Protein AF-A0A2D6BIZ9-F1 (afdb_monomer_lite)

Secondary structure (DSSP, 8-state):
--TTHHHHHHHHHHHHHHHHHT-GGG-HHHHHHHHHHHHHHHHHHHHHTS-TTSS-HHHHHHHHHHHHHHHHHHHHHHHHHHHHHHHHHHTT-

Structure (mmCIF, N/CA/C/O backbone):
data_AF-A0A2D6BIZ9-F1
#
_entry.id   AF-A0A2D6BIZ9-F1
#
loop_
_atom_site.group_PDB
_atom_site.id
_atom_site.type_symbol
_atom_site.label_atom_id
_atom_site.label_alt_id
_atom_site.label_comp_id
_atom_site.label_asym_id
_atom_site.label_entity_id
_atom_site.label_seq_id
_atom_site.pdbx_PDB_ins_code
_atom_site.Cartn_x
_atom_site.Cartn_y
_atom_site.Cartn_z
_atom_site.occupancy
_atom_site.B_iso_or_equiv
_atom_site.auth_seq_id
_atom_site.auth_comp_id
_atom_site.auth_asym_id
_atom_site.auth_atom_id
_atom_site.pdbx_PDB_model_num
ATOM 1 N N . MET A 1 1 ? 16.176 -8.710 -11.150 1.00 49.34 1 MET A N 1
ATOM 2 C CA . MET A 1 1 ? 15.475 -8.921 -9.858 1.00 49.34 1 MET A CA 1
ATOM 3 C C . MET A 1 1 ? 14.862 -7.635 -9.299 1.00 49.34 1 MET A C 1
ATOM 5 O O . MET A 1 1 ? 14.012 -7.737 -8.427 1.00 49.34 1 MET A O 1
ATOM 9 N N . GLU A 1 2 ? 15.221 -6.451 -9.808 1.00 56.28 2 GLU A N 1
ATOM 10 C CA . GLU A 1 2 ? 14.651 -5.164 -9.363 1.00 56.28 2 GLU A CA 1
ATOM 11 C C . GLU A 1 2 ? 13.232 -4.902 -9.901 1.00 56.28 2 GLU A C 1
ATOM 13 O O . GLU A 1 2 ? 12.429 -4.283 -9.211 1.00 56.28 2 GLU A O 1
ATOM 18 N N . ALA A 1 3 ? 12.902 -5.474 -11.065 1.00 61.06 3 ALA A N 1
ATOM 19 C CA . ALA A 1 3 ? 11.604 -5.354 -11.738 1.00 61.06 3 ALA A CA 1
ATOM 20 C C . ALA A 1 3 ? 10.396 -5.675 -10.839 1.00 61.06 3 ALA A C 1
ATOM 22 O O . ALA A 1 3 ? 9.406 -4.969 -10.858 1.00 61.06 3 ALA A O 1
ATOM 23 N N . VAL A 1 4 ? 10.495 -6.675 -9.955 1.00 69.38 4 VAL A N 1
ATOM 24 C CA . VAL A 1 4 ? 9.345 -7.134 -9.148 1.00 69.38 4 VAL A CA 1
ATOM 25 C C . VAL A 1 4 ? 9.008 -6.189 -7.985 1.00 69.38 4 VAL A C 1
ATOM 27 O O . VAL A 1 4 ? 7.896 -6.223 -7.462 1.00 69.38 4 VAL A O 1
ATOM 30 N N . TRP A 1 5 ? 9.929 -5.317 -7.566 1.00 70.31 5 TRP A N 1
ATOM 31 C CA . TRP A 1 5 ? 9.714 -4.455 -6.396 1.00 70.31 5 TRP A CA 1
ATOM 32 C C . TRP A 1 5 ? 8.738 -3.311 -6.664 1.00 70.31 5 TRP A C 1
ATOM 34 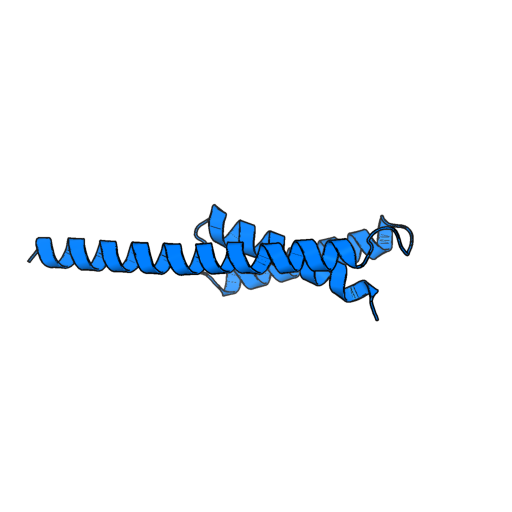O O . TRP A 1 5 ? 7.959 -2.947 -5.787 1.00 70.31 5 TRP A O 1
ATOM 44 N N . VAL A 1 6 ? 8.750 -2.770 -7.880 1.00 72.88 6 VAL A N 1
ATOM 45 C CA . VAL A 1 6 ? 7.847 -1.699 -8.314 1.00 72.88 6 VAL A CA 1
ATOM 46 C C . VAL A 1 6 ? 6.375 -2.145 -8.325 1.00 72.88 6 VAL A C 1
ATOM 48 O O . VAL A 1 6 ? 5.587 -1.536 -7.593 1.00 72.88 6 VAL A O 1
ATOM 51 N N . PRO A 1 7 ? 5.978 -3.208 -9.055 1.00 73.38 7 PRO A N 1
ATOM 52 C CA . PRO A 1 7 ? 4.589 -3.655 -9.105 1.00 73.38 7 PRO A CA 1
ATOM 53 C C . PRO A 1 7 ? 4.105 -4.109 -7.726 1.00 73.38 7 PRO A C 1
ATOM 55 O O . PRO A 1 7 ? 2.958 -3.860 -7.357 1.00 73.38 7 PRO A O 1
ATOM 58 N N . LEU A 1 8 ? 4.988 -4.701 -6.913 1.00 78.81 8 LEU A N 1
ATOM 59 C CA . LEU A 1 8 ? 4.668 -5.093 -5.542 1.00 78.81 8 LEU A CA 1
ATOM 60 C C . LEU A 1 8 ? 4.356 -3.878 -4.654 1.00 78.81 8 LEU A C 1
ATOM 62 O O . LEU A 1 8 ? 3.356 -3.879 -3.931 1.00 78.81 8 LEU A O 1
ATOM 66 N N . SER A 1 9 ? 5.172 -2.825 -4.731 1.00 77.56 9 SER A N 1
ATOM 67 C CA . SER A 1 9 ? 4.942 -1.591 -3.978 1.00 77.56 9 SER A CA 1
ATOM 68 C C . SER A 1 9 ? 3.665 -0.876 -4.427 1.00 77.56 9 SER A C 1
ATOM 70 O O . SER A 1 9 ? 2.870 -0.483 -3.570 1.00 77.56 9 SER A O 1
ATOM 72 N N . ILE A 1 10 ? 3.413 -0.754 -5.733 1.00 78.12 10 ILE A N 1
ATOM 73 C CA . ILE A 1 10 ? 2.205 -0.095 -6.260 1.00 78.12 10 ILE A CA 1
ATOM 74 C C . ILE A 1 10 ? 0.944 -0.877 -5.868 1.00 78.12 10 ILE A C 1
ATOM 76 O O . ILE A 1 10 ? 0.002 -0.298 -5.316 1.00 78.12 10 ILE A O 1
ATOM 80 N N . ALA A 1 11 ? 0.954 -2.202 -6.044 1.00 84.00 11 ALA A N 1
ATOM 81 C CA . ALA A 1 11 ? -0.150 -3.062 -5.629 1.00 84.00 11 ALA A CA 1
ATOM 82 C C . ALA A 1 11 ? -0.429 -2.950 -4.121 1.00 84.00 11 ALA A C 1
ATOM 84 O O . ALA A 1 11 ? -1.592 -2.925 -3.705 1.00 84.00 11 ALA A O 1
ATOM 85 N N . SER A 1 12 ? 0.616 -2.825 -3.293 1.00 80.25 12 SER A N 1
ATOM 86 C CA . SER A 1 12 ? 0.460 -2.646 -1.845 1.00 80.25 12 SER A CA 1
ATOM 87 C C . SER A 1 12 ? -0.241 -1.329 -1.483 1.00 80.25 12 SER A C 1
ATOM 89 O O . SER A 1 12 ? -1.166 -1.344 -0.669 1.00 80.25 12 SER A O 1
ATOM 91 N N . VAL A 1 13 ? 0.117 -0.214 -2.136 1.00 81.69 13 VAL A N 1
ATOM 92 C CA . VAL A 1 13 ? -0.523 1.098 -1.924 1.00 81.69 13 VAL A CA 1
ATOM 93 C C . VAL A 1 13 ? -1.981 1.069 -2.348 1.00 81.69 13 VAL A C 1
ATOM 95 O O . VAL A 1 13 ? -2.846 1.511 -1.593 1.00 81.69 13 VAL A O 1
ATOM 98 N N . LEU A 1 14 ? -2.263 0.537 -3.540 1.00 81.75 14 LEU A N 1
ATOM 99 C CA . LEU A 1 14 ? -3.626 0.437 -4.063 1.00 81.75 14 LEU A CA 1
ATOM 100 C C . LEU A 1 14 ? -4.506 -0.391 -3.124 1.00 81.75 14 LEU A C 1
ATOM 102 O O . LEU A 1 14 ? -5.612 0.021 -2.776 1.00 81.75 14 LEU A O 1
ATOM 106 N N . THR A 1 15 ? -3.978 -1.510 -2.629 1.00 83.38 15 THR A N 1
ATOM 107 C CA . THR A 1 15 ? -4.673 -2.366 -1.659 1.00 83.38 15 THR A CA 1
ATOM 108 C C . THR A 1 15 ? -4.920 -1.641 -0.337 1.00 83.38 15 THR A C 1
ATOM 110 O O . THR A 1 15 ? -6.026 -1.709 0.200 1.00 83.38 15 THR A O 1
ATOM 113 N N . ALA A 1 16 ? -3.929 -0.911 0.182 1.00 78.50 16 ALA A N 1
ATOM 114 C CA . ALA A 1 16 ? -4.079 -0.126 1.406 1.00 78.50 16 ALA A CA 1
ATOM 115 C C . ALA A 1 16 ? -5.107 1.011 1.240 1.00 78.50 16 ALA A C 1
ATOM 117 O O . ALA A 1 16 ? -5.907 1.266 2.141 1.00 78.50 16 ALA A O 1
ATOM 118 N N . GLY A 1 17 ? -5.154 1.645 0.065 1.00 78.94 17 GLY A N 1
ATOM 119 C CA . GLY A 1 17 ? -6.180 2.627 -0.286 1.00 78.94 17 GLY A CA 1
ATOM 120 C C . GLY A 1 17 ? -7.584 2.019 -0.341 1.00 78.94 17 GLY A C 1
ATOM 121 O O . GLY A 1 17 ? -8.531 2.610 0.176 1.00 78.94 17 GLY A O 1
ATOM 122 N N . VAL A 1 18 ? -7.726 0.813 -0.898 1.00 80.12 18 VAL A N 1
ATOM 123 C CA . VAL A 1 18 ? -8.998 0.068 -0.906 1.00 80.12 18 VAL A CA 1
ATOM 124 C C . VAL A 1 18 ? -9.427 -0.322 0.512 1.00 80.12 18 VAL A C 1
ATOM 126 O O . VAL A 1 18 ? -10.605 -0.175 0.844 1.00 80.12 18 VAL A O 1
ATOM 129 N N . ALA A 1 19 ? -8.489 -0.751 1.365 1.00 78.06 19 ALA A N 1
ATOM 130 C CA . ALA A 1 19 ? -8.759 -1.053 2.772 1.00 78.06 19 ALA A CA 1
ATOM 131 C C . ALA A 1 19 ? -9.357 0.144 3.516 1.00 78.06 19 ALA A C 1
ATOM 133 O O . ALA A 1 19 ? -10.306 -0.035 4.278 1.00 78.06 19 ALA A O 1
ATOM 134 N N . LEU A 1 20 ? -8.804 1.338 3.283 1.00 76.62 20 LEU A N 1
ATOM 135 C CA . LEU A 1 20 ? -9.279 2.587 3.877 1.00 76.62 20 LEU A CA 1
ATOM 136 C C . LEU A 1 20 ? -10.616 3.038 3.296 1.00 76.62 20 LEU A C 1
ATOM 138 O O . LEU A 1 20 ? -11.517 3.404 4.038 1.00 76.62 20 LEU A O 1
ATOM 142 N N . ARG A 1 21 ? -10.752 3.034 1.968 1.00 77.75 21 ARG A N 1
ATOM 143 C CA . ARG A 1 21 ? -11.914 3.634 1.304 1.00 77.75 21 ARG A CA 1
ATOM 144 C C . ARG A 1 21 ? -13.188 2.811 1.459 1.00 77.75 21 ARG A C 1
ATOM 146 O O . ARG A 1 21 ? -14.268 3.389 1.508 1.00 77.75 21 ARG A O 1
ATOM 153 N N . LEU A 1 22 ? -13.080 1.484 1.458 1.00 74.62 22 LEU A N 1
ATOM 154 C CA . LEU A 1 22 ? -14.249 0.599 1.487 1.00 74.62 22 LEU A CA 1
ATOM 155 C C . LEU A 1 22 ? -14.560 0.050 2.882 1.00 74.62 22 LEU A C 1
ATOM 157 O O . LEU A 1 22 ? -15.410 -0.830 2.993 1.00 74.62 22 LEU A O 1
ATOM 161 N N . ASP A 1 23 ? -13.814 0.474 3.905 1.00 68.75 23 ASP A N 1
ATOM 162 C CA . ASP A 1 23 ? -13.794 -0.141 5.240 1.00 68.75 23 ASP A CA 1
ATOM 163 C C . ASP A 1 23 ? -13.721 -1.686 5.205 1.00 68.75 23 ASP A C 1
ATOM 165 O O . ASP A 1 23 ? -14.091 -2.420 6.123 1.00 68.75 23 ASP A O 1
ATOM 169 N N . MET A 1 24 ? -13.169 -2.230 4.110 1.00 65.19 24 MET A N 1
ATOM 170 C CA . MET A 1 24 ? -12.991 -3.673 3.891 1.00 65.19 24 MET A CA 1
ATOM 171 C C . MET A 1 24 ? -11.867 -4.254 4.733 1.00 65.19 24 MET A C 1
ATOM 173 O O . MET A 1 24 ? -11.518 -5.430 4.629 1.00 65.19 24 MET A O 1
ATOM 177 N N . SER A 1 25 ? -11.351 -3.431 5.629 1.00 62.59 25 SER A N 1
ATOM 178 C CA . SER A 1 25 ? -10.530 -3.795 6.746 1.00 62.59 25 SER A CA 1
ATOM 179 C C . SER A 1 25 ? -11.045 -5.106 7.404 1.00 62.59 25 SER A C 1
ATOM 181 O O . SER A 1 25 ? -10.268 -6.036 7.658 1.00 62.59 25 SER A O 1
ATOM 183 N N . GLN A 1 26 ? -12.356 -5.279 7.582 1.00 64.94 26 GLN A N 1
ATOM 184 C CA . GLN A 1 26 ? -12.938 -6.480 8.201 1.00 64.94 26 GLN A CA 1
ATOM 185 C C . GLN A 1 26 ? -12.820 -7.774 7.371 1.00 64.94 26 GLN A C 1
ATOM 187 O O . GLN A 1 26 ? -13.038 -8.862 7.902 1.00 64.94 26 GLN A O 1
ATOM 192 N N . ARG A 1 27 ? -12.453 -7.697 6.085 1.00 76.06 27 ARG A N 1
ATOM 193 C CA . ARG A 1 27 ? -12.368 -8.845 5.169 1.00 76.06 27 ARG A CA 1
ATOM 194 C C . ARG A 1 27 ? -10.945 -8.998 4.615 1.00 76.06 27 ARG A C 1
ATOM 196 O O . ARG A 1 27 ? -10.715 -8.714 3.438 1.00 76.06 27 ARG A O 1
ATOM 203 N N . PRO A 1 28 ? -9.989 -9.513 5.415 1.00 71.56 28 PRO A N 1
ATOM 204 C CA . PRO A 1 28 ? -8.596 -9.669 4.983 1.00 71.56 28 PRO A CA 1
ATOM 205 C C . PRO A 1 28 ? -8.465 -10.562 3.742 1.00 71.56 28 PRO A C 1
ATOM 207 O O . PRO A 1 28 ? -7.600 -10.334 2.906 1.00 71.56 28 PRO A O 1
ATOM 210 N N . CYS A 1 29 ? -9.370 -11.531 3.578 1.00 76.81 29 CYS A N 1
ATOM 211 C CA . CYS A 1 29 ? -9.410 -12.400 2.404 1.00 76.81 29 CYS A CA 1
ATOM 212 C C . CYS A 1 29 ? -9.711 -11.617 1.112 1.00 76.81 29 CYS A C 1
ATOM 214 O O . CYS A 1 29 ? -9.059 -11.826 0.096 1.00 76.81 29 CYS A O 1
ATOM 216 N N . TRP A 1 30 ? -10.641 -10.656 1.163 1.00 75.94 30 TRP A N 1
ATOM 217 C CA . TRP A 1 30 ? -10.954 -9.793 0.020 1.00 75.94 30 TRP A CA 1
ATOM 218 C C . TRP A 1 30 ? -9.812 -8.832 -0.297 1.00 75.94 30 TRP A C 1
ATOM 220 O O . TRP A 1 30 ? -9.500 -8.624 -1.464 1.00 75.94 30 TRP A O 1
ATOM 230 N N . LEU A 1 31 ? -9.145 -8.298 0.729 1.00 77.38 31 LEU A N 1
ATOM 231 C CA . LEU A 1 31 ? -7.946 -7.477 0.547 1.00 77.38 31 LEU A CA 1
ATOM 232 C C . LEU A 1 31 ? -6.828 -8.239 -0.164 1.00 77.38 31 LEU A C 1
ATOM 234 O O . LEU A 1 31 ? -6.164 -7.675 -1.025 1.00 77.38 31 LEU A O 1
ATOM 238 N N . LEU A 1 32 ? -6.665 -9.525 0.144 1.00 79.19 32 LEU A N 1
ATOM 239 C CA . LEU A 1 32 ? -5.689 -10.388 -0.517 1.00 79.19 32 LEU A CA 1
ATOM 240 C C . LEU A 1 32 ? -6.048 -10.613 -1.995 1.00 79.19 32 LEU A C 1
ATOM 242 O O . LEU A 1 32 ? -5.176 -10.534 -2.853 1.00 79.19 32 LEU A O 1
ATOM 246 N N . VAL A 1 33 ? -7.336 -10.796 -2.311 1.00 83.88 33 VAL A N 1
ATOM 247 C CA . VAL A 1 33 ? -7.814 -10.887 -3.704 1.00 83.88 33 VAL A CA 1
ATOM 248 C C . VAL A 1 33 ? -7.549 -9.587 -4.466 1.00 83.88 33 VAL A C 1
ATOM 250 O O . VAL A 1 33 ? -7.020 -9.639 -5.573 1.00 83.88 33 VAL A O 1
ATOM 253 N N . TYR A 1 34 ? -7.857 -8.428 -3.874 1.00 79.62 34 TYR A N 1
ATOM 254 C CA . TYR A 1 34 ? -7.558 -7.130 -4.486 1.00 79.62 34 TYR A CA 1
ATOM 255 C C . TYR A 1 34 ? -6.056 -6.916 -4.670 1.00 79.62 34 TYR A C 1
ATOM 257 O O . TYR A 1 34 ? -5.642 -6.456 -5.728 1.00 79.62 34 TYR A O 1
ATOM 265 N N . PHE A 1 35 ? -5.237 -7.312 -3.696 1.00 84.19 35 PHE A N 1
ATOM 266 C CA . PHE A 1 35 ? -3.784 -7.258 -3.816 1.00 84.19 35 PHE A CA 1
ATOM 267 C C . PHE A 1 35 ? -3.276 -8.110 -4.975 1.00 84.19 35 PHE A C 1
ATOM 269 O O . PHE A 1 35 ? -2.546 -7.607 -5.823 1.00 84.19 35 PHE A O 1
ATOM 276 N N . CYS A 1 36 ? -3.696 -9.375 -5.055 1.00 84.31 36 CYS A N 1
ATOM 277 C CA . CYS A 1 36 ? -3.322 -10.254 -6.159 1.00 84.31 36 CYS A CA 1
ATOM 278 C C . CYS A 1 36 ? -3.803 -9.709 -7.508 1.00 84.31 36 CYS A C 1
ATOM 280 O O . CYS A 1 36 ? -3.074 -9.801 -8.492 1.00 84.31 36 CYS A O 1
ATOM 282 N N . PHE A 1 37 ? -4.998 -9.118 -7.554 1.00 84.56 37 PHE A N 1
ATOM 283 C CA . PHE A 1 37 ? -5.539 -8.497 -8.758 1.00 84.56 37 PHE A CA 1
ATOM 284 C C . PHE A 1 37 ? -4.710 -7.286 -9.208 1.00 84.56 37 PHE A C 1
ATOM 286 O O . PHE A 1 37 ? -4.319 -7.220 -10.371 1.00 84.56 37 PHE A O 1
ATOM 293 N N . PHE A 1 38 ? -4.386 -6.361 -8.297 1.00 85.75 38 PHE A N 1
ATOM 294 C CA . PHE A 1 38 ? -3.543 -5.205 -8.611 1.00 85.75 38 PHE A CA 1
ATOM 295 C C . PHE A 1 38 ? -2.120 -5.615 -8.977 1.00 85.75 38 PHE A C 1
ATOM 297 O O . PHE A 1 38 ? -1.569 -5.084 -9.932 1.00 85.75 38 PHE A O 1
ATOM 304 N N . LEU A 1 39 ? -1.548 -6.600 -8.283 1.00 83.62 39 LEU A N 1
ATOM 305 C CA . LEU A 1 39 ? -0.223 -7.127 -8.598 1.00 83.62 39 LEU A CA 1
ATOM 306 C C . LEU A 1 39 ? -0.187 -7.741 -10.002 1.00 83.62 39 LEU A C 1
ATOM 308 O O . LEU A 1 39 ? 0.740 -7.477 -10.760 1.00 83.62 39 LEU A O 1
ATOM 312 N N . ALA A 1 40 ? -1.201 -8.530 -10.365 1.00 83.81 40 ALA A N 1
ATOM 313 C CA . ALA A 1 40 ? -1.303 -9.112 -11.69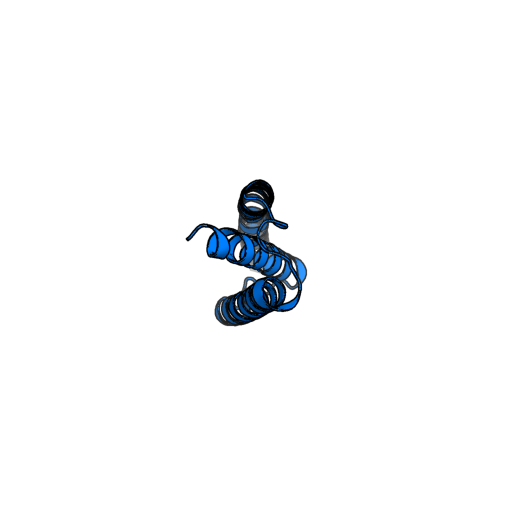9 1.00 83.81 40 ALA A CA 1
ATOM 314 C C . ALA A 1 40 ? -1.462 -8.037 -12.785 1.00 83.81 40 ALA A C 1
ATOM 316 O O . ALA A 1 40 ? -0.854 -8.156 -13.846 1.00 83.81 40 ALA A O 1
ATOM 317 N N . LEU A 1 41 ? -2.239 -6.982 -12.513 1.00 82.19 41 LEU A N 1
ATOM 318 C CA . LEU A 1 41 ? -2.386 -5.829 -13.404 1.00 82.19 41 LEU A CA 1
ATOM 319 C C . LEU A 1 41 ? -1.069 -5.081 -13.599 1.00 82.19 41 LEU A C 1
ATOM 321 O O . LEU A 1 41 ? -0.709 -4.801 -14.736 1.00 82.19 41 LEU A O 1
ATOM 325 N N . GLU A 1 42 ? -0.350 -4.793 -12.517 1.00 82.19 42 GLU A N 1
ATOM 326 C CA . GLU A 1 42 ? 0.938 -4.099 -12.571 1.00 82.19 42 GLU A CA 1
ATOM 327 C C . GLU A 1 42 ? 1.993 -4.944 -13.292 1.00 82.19 42 GLU A C 1
ATOM 329 O O . GLU A 1 42 ? 2.676 -4.438 -14.174 1.00 82.19 42 GLU A O 1
ATOM 334 N N . MET A 1 43 ? 2.067 -6.253 -13.022 1.00 79.81 43 MET A N 1
ATOM 335 C CA . MET A 1 43 ? 2.963 -7.149 -13.764 1.00 79.81 43 MET A CA 1
ATOM 336 C C . MET A 1 43 ? 2.599 -7.246 -15.251 1.00 79.81 43 MET A C 1
ATOM 338 O O . MET A 1 43 ? 3.483 -7.295 -16.105 1.00 79.81 43 MET A O 1
ATOM 342 N N . ALA A 1 44 ? 1.305 -7.272 -15.587 1.00 81.81 44 ALA A N 1
ATOM 343 C CA . ALA A 1 44 ? 0.859 -7.267 -16.977 1.00 81.81 44 ALA A CA 1
ATOM 344 C C . ALA A 1 44 ? 1.178 -5.932 -17.668 1.00 81.81 44 ALA A C 1
ATOM 346 O O . ALA A 1 44 ? 1.622 -5.934 -18.815 1.00 81.81 44 ALA A O 1
ATOM 347 N N . ALA A 1 45 ? 0.991 -4.807 -16.974 1.00 76.75 45 ALA A N 1
ATOM 348 C CA . ALA A 1 45 ? 1.310 -3.474 -17.470 1.00 76.75 45 ALA A CA 1
ATOM 349 C C . ALA A 1 45 ? 2.820 -3.283 -17.663 1.00 76.75 45 ALA A C 1
ATOM 351 O O . ALA A 1 45 ? 3.239 -2.745 -18.685 1.00 76.75 45 ALA A O 1
ATOM 352 N N . GLU A 1 46 ? 3.640 -3.775 -16.737 1.00 72.12 46 GLU A N 1
ATOM 353 C CA . GLU A 1 46 ? 5.096 -3.773 -16.869 1.00 72.12 46 GLU A CA 1
ATOM 354 C C . GLU A 1 46 ? 5.540 -4.600 -18.082 1.00 72.12 46 GLU A C 1
ATOM 356 O O . GLU A 1 46 ? 6.386 -4.156 -18.849 1.00 72.12 46 GLU A O 1
ATOM 361 N N . HIS A 1 47 ? 4.929 -5.767 -18.308 1.00 75.25 47 HIS A N 1
ATOM 362 C CA . HIS A 1 47 ? 5.327 -6.651 -19.404 1.00 75.25 47 HIS A CA 1
ATOM 363 C C . HIS A 1 47 ? 4.839 -6.196 -20.791 1.00 75.25 47 HIS A C 1
ATOM 365 O O . HIS A 1 47 ? 5.514 -6.451 -21.786 1.00 75.25 47 HIS A O 1
ATOM 371 N N . TRP A 1 48 ? 3.667 -5.555 -20.882 1.00 76.06 48 TRP A N 1
ATOM 372 C CA . TRP A 1 48 ? 3.042 -5.201 -22.168 1.00 76.06 48 TRP A CA 1
ATOM 373 C C . TRP A 1 48 ? 3.082 -3.711 -22.513 1.00 76.06 48 TRP A C 1
ATOM 375 O O . TRP A 1 48 ? 3.007 -3.371 -23.693 1.00 76.06 48 TRP A O 1
ATOM 385 N N . LEU A 1 49 ? 3.134 -2.822 -21.519 1.00 72.69 49 LEU A N 1
ATOM 386 C CA . LEU A 1 49 ? 2.890 -1.389 -21.714 1.00 72.69 49 LEU A CA 1
ATOM 387 C C . LEU A 1 49 ? 4.142 -0.524 -21.538 1.00 72.69 49 LEU A C 1
ATOM 389 O O . LEU A 1 49 ? 4.233 0.535 -22.159 1.00 72.69 49 LEU A O 1
ATOM 393 N N . LEU A 1 50 ? 5.082 -0.934 -20.684 1.00 64.31 50 LEU A N 1
ATOM 394 C CA . LEU A 1 50 ? 6.208 -0.097 -20.272 1.00 64.31 50 LEU A CA 1
ATOM 395 C C . LEU A 1 50 ? 7.532 -0.625 -20.843 1.00 64.31 50 LEU A C 1
ATOM 397 O O . LEU A 1 50 ?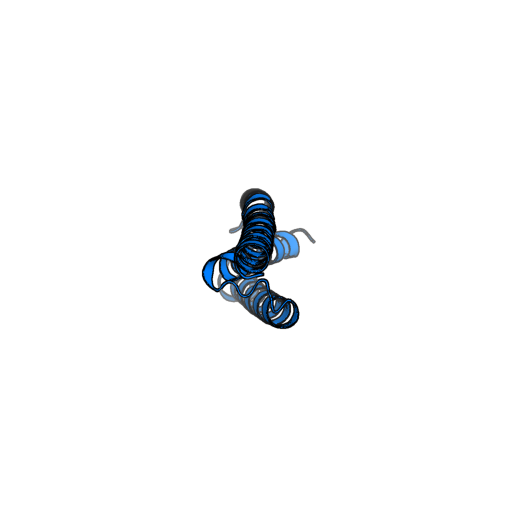 7.873 -1.785 -20.623 1.00 64.31 50 LEU A O 1
ATOM 401 N N . PRO A 1 51 ? 8.321 0.210 -21.541 1.00 64.69 51 PRO A N 1
ATOM 402 C CA . PRO A 1 51 ? 9.690 -0.149 -21.879 1.00 64.69 51 PRO A CA 1
ATOM 403 C C . PRO A 1 51 ? 10.538 -0.303 -20.605 1.00 64.69 51 PRO A C 1
ATOM 405 O O . PRO A 1 51 ? 10.350 0.419 -19.616 1.00 64.69 51 PRO A O 1
ATOM 408 N N . GLU A 1 52 ? 11.472 -1.255 -20.628 1.00 62.81 52 GLU A N 1
ATOM 409 C CA . GLU A 1 52 ? 12.349 -1.570 -19.496 1.00 62.81 52 GLU A CA 1
ATOM 410 C C . GLU A 1 52 ? 13.073 -0.304 -18.994 1.00 62.81 52 GLU A C 1
ATOM 412 O O . GLU A 1 52 ? 13.737 0.394 -19.761 1.00 62.81 52 GLU A O 1
ATOM 417 N N . GLY A 1 53 ? 12.919 0.016 -17.702 1.00 61.69 53 GLY A N 1
ATOM 418 C CA . GLY A 1 53 ? 13.544 1.184 -17.060 1.00 61.69 53 GLY A CA 1
ATOM 419 C C . GLY A 1 53 ? 12.658 2.429 -16.904 1.00 61.69 53 GLY A C 1
ATOM 420 O O . GLY A 1 53 ? 13.128 3.432 -16.373 1.00 61.69 53 GLY A O 1
ATOM 421 N N . THR A 1 54 ? 11.384 2.385 -17.312 1.00 65.69 54 THR A N 1
ATOM 422 C CA . THR A 1 54 ? 10.476 3.548 -17.188 1.00 65.69 54 THR A CA 1
ATOM 423 C C . THR A 1 54 ? 10.036 3.815 -15.744 1.00 65.69 54 THR A C 1
ATOM 425 O O . THR A 1 54 ? 9.873 4.967 -15.345 1.00 65.69 54 THR A O 1
ATOM 428 N N . LEU A 1 55 ? 9.861 2.762 -14.940 1.00 64.44 55 LEU A N 1
ATOM 429 C CA . LEU A 1 55 ? 9.530 2.886 -13.522 1.00 64.44 55 LEU A CA 1
ATOM 430 C C . LEU A 1 55 ? 10.789 2.663 -12.678 1.00 64.44 55 LEU A C 1
ATOM 432 O O . LEU A 1 55 ? 11.179 1.534 -12.390 1.00 64.44 55 LEU A O 1
ATOM 436 N N . GLY A 1 56 ? 11.449 3.761 -12.314 1.00 65.88 56 GLY A N 1
ATOM 437 C CA . GLY A 1 56 ? 12.635 3.734 -11.462 1.00 65.88 56 GLY A CA 1
ATOM 438 C C . GLY A 1 56 ? 12.323 3.311 -10.023 1.00 65.88 56 GLY A C 1
ATOM 439 O O . GLY A 1 56 ? 11.202 3.460 -9.529 1.00 65.88 56 GLY A O 1
ATOM 440 N N . MET A 1 57 ? 13.348 2.836 -9.310 1.00 69.44 57 MET A N 1
ATOM 441 C CA . MET A 1 57 ? 13.238 2.373 -7.919 1.00 69.44 57 MET A CA 1
ATOM 442 C C . MET A 1 57 ? 12.728 3.452 -6.944 1.00 69.44 57 MET A C 1
ATOM 444 O O . MET A 1 57 ? 12.188 3.133 -5.886 1.00 69.44 57 MET A O 1
ATOM 448 N N . GLU A 1 58 ? 12.832 4.726 -7.318 1.00 75.75 58 GLU A N 1
ATOM 449 C CA . GLU A 1 58 ? 12.254 5.862 -6.593 1.00 75.75 58 GLU A CA 1
ATOM 450 C C . GLU A 1 58 ? 10.737 5.714 -6.393 1.00 75.75 58 GLU A C 1
ATOM 452 O O . GLU A 1 58 ? 10.223 5.970 -5.304 1.00 75.75 58 GLU A O 1
ATOM 457 N N . ILE A 1 59 ? 10.021 5.214 -7.405 1.00 71.19 59 ILE A N 1
ATOM 458 C CA . ILE A 1 59 ? 8.567 5.004 -7.346 1.00 71.19 59 ILE A CA 1
ATOM 459 C C . ILE A 1 59 ? 8.240 3.896 -6.345 1.00 71.19 59 ILE A C 1
ATOM 461 O O . ILE A 1 59 ? 7.312 4.038 -5.549 1.00 71.19 59 ILE A O 1
ATOM 465 N N . ALA A 1 60 ? 9.043 2.826 -6.313 1.00 68.38 60 ALA A N 1
ATOM 466 C CA . ALA A 1 60 ? 8.875 1.757 -5.334 1.00 68.38 60 ALA A CA 1
ATOM 467 C C . ALA A 1 60 ? 9.020 2.278 -3.896 1.00 68.38 60 ALA A C 1
ATOM 469 O O . ALA A 1 60 ? 8.231 1.886 -3.038 1.00 68.38 60 ALA A O 1
ATOM 470 N N . TRP A 1 61 ? 9.969 3.186 -3.642 1.00 73.81 61 TRP A N 1
ATOM 471 C CA . TRP A 1 61 ? 10.155 3.820 -2.332 1.00 73.81 61 TRP A CA 1
ATOM 472 C C . TRP A 1 61 ? 9.013 4.760 -1.955 1.00 73.81 61 TRP A C 1
ATOM 474 O O . TRP A 1 61 ? 8.540 4.701 -0.820 1.00 73.81 61 TRP A O 1
ATOM 484 N N . VAL A 1 62 ? 8.537 5.592 -2.887 1.00 76.50 62 VAL A N 1
ATOM 485 C CA . VAL A 1 62 ? 7.389 6.481 -2.641 1.00 76.50 62 VAL A CA 1
ATOM 486 C C . VAL A 1 62 ? 6.144 5.659 -2.324 1.00 76.50 62 VAL A C 1
ATOM 488 O O . VAL A 1 62 ? 5.457 5.937 -1.341 1.00 76.50 62 VAL A O 1
ATOM 491 N N . CYS A 1 63 ? 5.883 4.609 -3.104 1.00 73.31 63 CYS A N 1
ATOM 492 C CA . CYS A 1 63 ? 4.761 3.717 -2.858 1.00 73.31 63 CYS A CA 1
ATOM 493 C C . CYS A 1 63 ? 4.899 3.011 -1.506 1.00 73.31 63 CYS A C 1
ATOM 495 O O . CYS A 1 63 ? 3.996 3.096 -0.682 1.00 73.31 63 CYS A O 1
ATOM 497 N N . PHE A 1 64 ? 6.049 2.404 -1.212 1.00 73.69 64 PHE A N 1
ATOM 498 C CA . PHE A 1 64 ? 6.265 1.740 0.074 1.00 73.69 64 PHE A CA 1
ATOM 499 C C . PHE A 1 64 ? 6.102 2.709 1.259 1.00 73.69 64 PHE A C 1
ATOM 501 O O . PHE A 1 64 ? 5.466 2.380 2.264 1.00 73.69 64 PHE A O 1
ATOM 508 N N . GLY A 1 65 ? 6.607 3.936 1.107 1.00 77.94 65 GLY A N 1
ATOM 509 C CA . GLY A 1 65 ? 6.456 5.018 2.073 1.00 77.94 65 GLY A CA 1
ATOM 510 C C . GLY A 1 65 ? 5.004 5.447 2.289 1.00 77.94 65 GLY A C 1
ATOM 511 O O . GLY A 1 65 ? 4.659 5.798 3.411 1.00 77.94 65 GLY A O 1
ATOM 512 N N . LEU A 1 66 ? 4.145 5.371 1.266 1.00 75.94 66 LEU A N 1
ATOM 513 C CA . LEU A 1 66 ? 2.702 5.634 1.360 1.00 75.94 66 LEU A CA 1
ATOM 514 C C . LEU A 1 66 ? 1.910 4.454 1.936 1.00 75.94 66 LEU A C 1
ATOM 516 O O . LEU A 1 66 ? 0.914 4.667 2.633 1.00 75.94 66 LEU A O 1
ATOM 520 N N . THR A 1 67 ? 2.356 3.218 1.708 1.00 77.06 67 THR A N 1
ATOM 521 C CA . THR A 1 67 ? 1.699 2.019 2.246 1.00 77.06 67 THR A CA 1
ATOM 522 C C . THR A 1 67 ? 1.681 2.032 3.772 1.00 77.06 67 THR A C 1
ATOM 524 O O . THR A 1 67 ?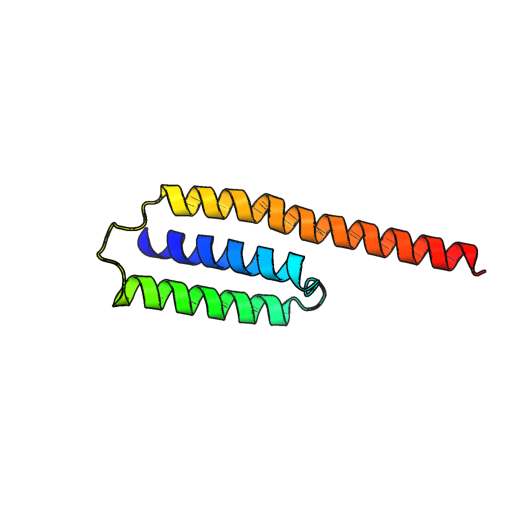 0.663 1.682 4.370 1.00 77.06 67 THR A O 1
ATOM 527 N N . ILE A 1 68 ? 2.762 2.479 4.421 1.00 77.12 68 ILE A N 1
ATOM 528 C CA . ILE A 1 68 ? 2.869 2.539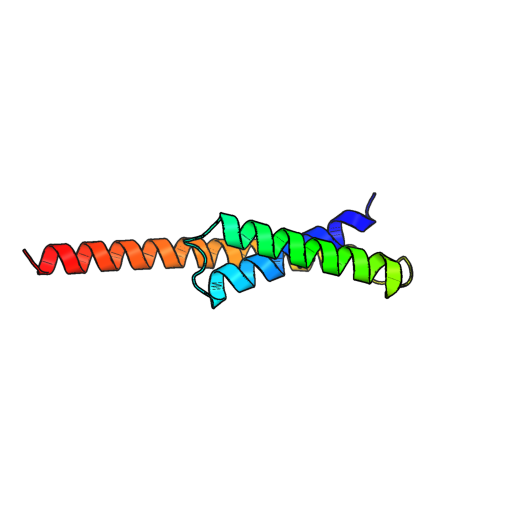 5.889 1.00 77.12 68 ILE A CA 1
ATOM 529 C C . ILE A 1 68 ? 1.784 3.437 6.521 1.00 77.12 68 ILE A C 1
ATOM 531 O O . ILE A 1 68 ? 1.012 2.918 7.330 1.00 77.12 68 ILE A O 1
ATOM 535 N N . PRO A 1 69 ? 1.660 4.739 6.187 1.00 81.06 69 PRO A N 1
ATOM 536 C CA . PRO A 1 69 ? 0.647 5.613 6.768 1.00 81.06 69 PRO A CA 1
ATOM 537 C C . PRO A 1 69 ? -0.775 5.213 6.365 1.00 81.06 69 PRO A C 1
ATOM 539 O O . PRO A 1 69 ? -1.663 5.298 7.208 1.00 81.06 69 PRO A O 1
ATOM 542 N N . LEU A 1 70 ? -1.005 4.716 5.141 1.00 76.62 70 LEU A N 1
ATOM 543 C CA . LEU A 1 70 ? -2.323 4.206 4.732 1.00 76.62 70 LEU A CA 1
ATOM 544 C C . LEU A 1 70 ? -2.734 2.995 5.581 1.00 76.62 70 LEU A C 1
ATOM 546 O O . LEU A 1 70 ? -3.847 2.927 6.105 1.00 76.62 70 LEU A O 1
ATOM 550 N N . THR A 1 71 ? -1.811 2.056 5.786 1.00 74.25 71 THR A N 1
ATOM 551 C CA . THR A 1 71 ? -2.067 0.874 6.614 1.00 74.25 71 THR A CA 1
ATOM 552 C C . THR A 1 71 ? -2.251 1.269 8.077 1.00 74.25 71 THR A C 1
ATOM 554 O O . THR A 1 71 ? -3.204 0.818 8.714 1.00 74.25 71 THR A O 1
ATOM 557 N N . ALA A 1 72 ? -1.405 2.159 8.602 1.00 79.00 72 ALA A N 1
ATOM 558 C CA . ALA A 1 72 ? -1.519 2.673 9.962 1.00 79.00 72 ALA A CA 1
ATOM 559 C C . ALA A 1 72 ? -2.859 3.385 10.188 1.00 79.00 72 ALA A C 1
ATOM 561 O O . ALA A 1 72 ? -3.533 3.087 11.172 1.00 79.00 72 ALA A O 1
ATOM 562 N N . ALA A 1 73 ? -3.289 4.243 9.259 1.00 78.62 73 ALA A N 1
ATOM 563 C CA . ALA A 1 73 ? -4.588 4.907 9.311 1.00 78.62 73 ALA A CA 1
ATOM 564 C C . ALA A 1 73 ? -5.737 3.889 9.312 1.00 78.62 73 ALA A C 1
ATOM 566 O O . ALA A 1 73 ? -6.631 3.995 10.147 1.00 78.62 73 ALA A O 1
ATOM 567 N N . SER A 1 74 ? -5.670 2.848 8.472 1.00 77.31 74 SER A N 1
ATOM 568 C CA . SER A 1 74 ? -6.689 1.787 8.454 1.00 77.31 74 SER A CA 1
ATOM 569 C C . SER A 1 74 ? -6.788 1.041 9.792 1.00 77.31 74 SER A C 1
ATOM 571 O O . SER A 1 74 ? -7.877 0.696 10.242 1.00 77.31 74 SER A O 1
ATOM 573 N N . VAL A 1 75 ? -5.658 0.799 10.465 1.00 78.38 75 VAL A N 1
ATOM 574 C CA . VAL A 1 75 ? -5.621 0.109 11.763 1.00 78.38 75 VAL A CA 1
ATOM 575 C C . VAL A 1 75 ? -6.085 1.032 12.887 1.00 78.38 75 VAL A C 1
ATOM 577 O O . VAL A 1 75 ? -6.796 0.589 13.792 1.00 78.38 75 VAL A O 1
ATOM 580 N N . LEU A 1 76 ? -5.691 2.306 12.843 1.00 83.75 76 LEU A N 1
ATOM 581 C CA . LEU A 1 76 ? -6.051 3.300 13.849 1.00 83.75 76 LEU A CA 1
ATOM 582 C C . LEU A 1 76 ? -7.552 3.599 13.814 1.00 83.75 76 LEU A C 1
ATOM 584 O O . LEU A 1 76 ? -8.186 3.602 14.868 1.00 83.75 76 LEU A O 1
ATOM 588 N N . TRP A 1 77 ? -8.122 3.741 12.614 1.00 79.12 77 TRP A N 1
ATOM 589 C CA . TRP A 1 77 ? -9.557 3.929 12.406 1.00 79.12 77 TRP A CA 1
ATOM 590 C C . TRP A 1 77 ? -10.372 2.801 13.046 1.00 79.12 77 TRP A C 1
ATOM 592 O O . TRP A 1 77 ? -11.255 3.051 13.860 1.00 79.12 77 TRP A O 1
ATOM 602 N N . ARG A 1 78 ? -9.973 1.540 12.833 1.00 75.31 78 ARG A N 1
ATOM 603 C CA . ARG A 1 78 ? -10.626 0.391 13.487 1.00 75.31 78 ARG A CA 1
ATOM 604 C C . ARG A 1 78 ? -10.557 0.408 15.005 1.00 75.31 78 ARG A C 1
ATOM 606 O O . ARG A 1 78 ? -11.454 -0.105 15.670 1.00 75.31 78 ARG A O 1
ATOM 613 N N . ARG A 1 79 ? -9.428 0.850 15.568 1.00 82.00 79 ARG A N 1
ATOM 614 C CA . ARG A 1 79 ? -9.298 0.944 17.028 1.00 82.00 79 ARG A CA 1
ATOM 615 C C . ARG A 1 79 ? -10.262 1.991 17.564 1.00 82.00 79 ARG A C 1
ATOM 617 O O . ARG A 1 79 ? -10.828 1.774 18.629 1.00 82.00 79 ARG A O 1
ATOM 624 N N . TYR A 1 80 ? -10.454 3.070 16.814 1.00 84.31 80 TYR A N 1
ATOM 625 C CA . TYR A 1 80 ? -11.407 4.114 17.143 1.00 84.31 80 TYR A CA 1
ATOM 626 C C . TYR A 1 80 ? -12.854 3.602 17.093 1.00 84.31 80 TYR A C 1
ATOM 628 O O . TYR A 1 80 ? -13.573 3.762 18.072 1.00 84.31 80 TYR A O 1
ATOM 636 N N . GLU A 1 81 ? -13.249 2.885 16.035 1.00 81.62 81 GLU A N 1
ATOM 637 C CA . GLU A 1 81 ? -14.603 2.311 15.937 1.00 81.62 81 GLU A CA 1
ATOM 638 C C . GLU A 1 81 ? -14.926 1.323 17.063 1.00 81.62 81 GLU A C 1
ATOM 640 O O . GLU A 1 81 ? -16.013 1.377 17.631 1.00 81.62 81 GLU A O 1
ATOM 645 N N . ARG A 1 82 ? -13.985 0.443 17.439 1.00 81.81 82 ARG A N 1
ATOM 646 C CA . ARG A 1 82 ? -14.215 -0.492 18.557 1.00 81.81 82 ARG A CA 1
ATOM 647 C C . ARG A 1 82 ? -14.417 0.229 19.881 1.00 81.81 82 ARG A C 1
ATOM 649 O O . ARG A 1 82 ? -15.298 -0.148 20.638 1.00 81.81 82 ARG A O 1
ATOM 656 N N . ARG A 1 83 ? -13.615 1.265 20.137 1.00 83.94 83 ARG A N 1
ATOM 657 C CA . ARG A 1 83 ? -13.735 2.087 21.347 1.00 83.94 83 ARG A CA 1
ATOM 658 C C . ARG A 1 83 ? -15.084 2.799 21.408 1.00 83.94 83 ARG A C 1
ATOM 660 O O . ARG A 1 83 ? -15.652 2.901 22.485 1.00 83.94 83 ARG A O 1
ATOM 667 N N . LEU A 1 84 ? -15.580 3.273 20.264 1.00 84.44 84 LEU A N 1
ATOM 668 C CA . LEU A 1 84 ? -16.886 3.921 20.173 1.00 84.44 84 LEU A CA 1
ATOM 669 C C . LEU A 1 84 ? -18.021 2.927 20.464 1.00 84.44 84 LEU A C 1
ATOM 671 O O . LEU A 1 84 ? -18.894 3.218 21.269 1.00 84.44 84 LEU A O 1
ATOM 675 N N . ALA A 1 85 ? -17.955 1.725 19.882 1.00 82.69 85 ALA A N 1
ATOM 676 C CA . ALA A 1 85 ? -18.946 0.676 20.120 1.00 82.69 85 ALA A CA 1
ATOM 677 C C . ALA A 1 85 ? -18.951 0.166 21.575 1.00 82.69 85 ALA A C 1
ATOM 679 O O . ALA A 1 85 ? -20.007 -0.178 22.097 1.00 82.69 85 ALA A O 1
ATOM 680 N N . GLU A 1 86 ? -17.784 0.106 22.227 1.00 83.25 86 GLU A N 1
ATOM 681 C CA . GLU A 1 86 ? -17.666 -0.222 23.655 1.00 83.25 86 GLU A CA 1
ATOM 682 C C . GLU A 1 86 ? -18.297 0.866 24.541 1.00 83.25 86 GLU A C 1
ATOM 684 O O . GLU A 1 86 ? -19.003 0.530 25.487 1.00 83.25 86 GLU A O 1
ATOM 689 N N . ALA A 1 87 ? -18.095 2.148 24.214 1.00 82.88 87 ALA A N 1
ATOM 690 C CA . ALA A 1 87 ? -18.684 3.269 24.950 1.00 82.88 87 ALA A CA 1
ATOM 691 C C . ALA A 1 87 ? -20.219 3.315 24.819 1.00 82.88 87 ALA A C 1
ATOM 693 O O . ALA A 1 87 ? -20.911 3.416 25.828 1.00 82.88 87 ALA A O 1
ATOM 694 N N . ASP A 1 88 ? -20.754 3.143 23.603 1.00 79.31 88 ASP A N 1
ATOM 695 C CA . ASP A 1 88 ? -22.208 3.092 23.370 1.00 79.31 88 ASP A CA 1
ATOM 696 C C . ASP A 1 88 ? -22.877 1.904 24.092 1.00 79.31 88 ASP A C 1
ATOM 698 O O . ASP A 1 88 ? -24.045 1.979 24.473 1.00 79.31 88 ASP A O 1
ATOM 702 N N . ALA A 1 89 ? -22.158 0.790 24.274 1.00 80.81 89 ALA A N 1
ATOM 703 C CA . ALA A 1 89 ? -22.670 -0.379 24.986 1.00 80.81 89 ALA A CA 1
ATOM 704 C C . ALA A 1 89 ? -22.7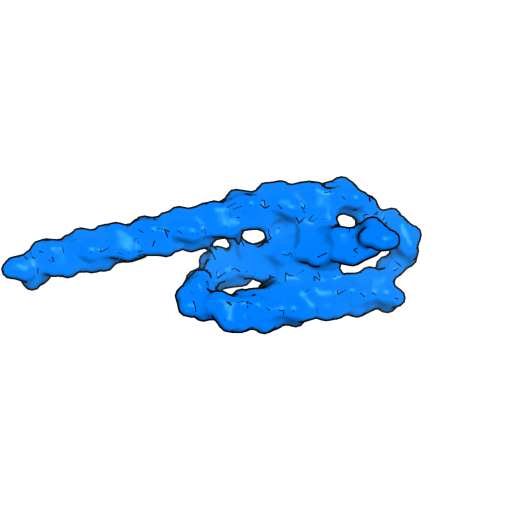21 -0.180 26.511 1.00 80.81 89 ALA A C 1
ATOM 706 O O . ALA A 1 89 ? -23.604 -0.746 27.151 1.00 80.81 89 ALA A O 1
ATOM 707 N N . GLU A 1 90 ? -21.798 0.604 27.080 1.00 81.06 90 GLU A N 1
ATOM 708 C CA . GLU A 1 90 ? -21.754 0.924 28.515 1.00 81.06 90 GLU A CA 1
ATOM 709 C C . GLU A 1 90 ? -22.851 1.930 28.907 1.00 81.06 90 GLU A C 1
ATOM 711 O O . GLU A 1 90 ? -23.492 1.757 29.940 1.00 81.06 90 GLU A O 1
ATOM 716 N N . ASP A 1 91 ? -23.152 2.909 28.044 1.00 77.94 91 ASP A N 1
ATOM 717 C CA . ASP A 1 91 ? -24.241 3.882 28.254 1.00 77.94 91 ASP A CA 1
ATOM 718 C C . ASP A 1 91 ? -25.656 3.268 28.111 1.00 77.94 91 ASP A C 1
ATOM 720 O O . ASP A 1 91 ? -26.649 3.870 28.527 1.00 77.94 91 ASP A O 1
ATOM 724 N N . ALA A 1 92 ? -25.773 2.075 27.513 1.00 72.88 92 ALA A N 1
ATOM 725 C CA . ALA A 1 92 ? -27.045 1.385 27.274 1.00 72.88 92 ALA A CA 1
ATOM 726 C C . ALA A 1 92 ? -27.466 0.398 28.388 1.00 72.88 92 ALA A C 1
ATOM 728 O O . ALA A 1 92 ? -28.559 -0.175 28.297 1.00 72.88 92 ALA A O 1
ATOM 729 N N . THR A 1 93 ? -26.627 0.180 29.409 1.00 65.81 93 THR A N 1
ATOM 730 C CA . THR A 1 93 ? -26.870 -0.720 30.562 1.00 65.81 93 THR A CA 1
ATOM 731 C C . THR A 1 93 ? -27.079 0.032 31.864 1.00 65.81 93 THR A C 1
ATOM 733 O O . THR A 1 93 ? -27.992 -0.373 32.621 1.00 65.81 93 THR A O 1
#

Sequence (93 aa):
MEAVWVPLSIASVLTAGVALRLDMSQRPCWLLVYFCFFLALEMAAEHWLLPEGTLGMEIAWVCFGLTIPLTAASVLWRRYERRLAEADAEDAT

Radius of gyration: 17.22 Å; chains: 1; bounding box: 42×19×53 Å

pLDDT: mean 75.89, std 7.12, range [49.34, 85.75]

Foldseek 3Di:
DLLLLLLLLQLLLVLLVCCVPVVCVVPVVVSVVSSVVSSVVSVVCVVPPDDPPPDDCVNSVVSNVNSVVSNVVSVVVVVVVVVVVVVVVVVVD